Protein AF-A0A626LPG1-F1 (afdb_monomer)

Sequence (66 aa):
QCDVCNVYKSGNIEAYRTALVERYGEAAVLALENNNTPHRWTVEELKEIRLAALADLRALKKLEAA

Foldseek 3Di:
DDCCCCPVCVVVVVVVLVVCCVVPNPVVSVCVVPPPDDDDDDPVNVVVVVVVVVVVVVVVVVVVVD

Nearest PDB structures (foldseek):
  1vfc-assembly1_A  TM=3.750E-01  e=7.908E+00  Homo sapiens
  7nsb-assembly1_g  TM=3.556E-01  e=9.682E+00  Saccharomyces cerevisiae S288C

Secondary structure (DSSP, 8-state):
--HIIIIISGGGHHHHHHHHHHHH-HHHHHHHHH--------HHHHHHHHHHHHHHHHHHHHHHT-

Organism: Salmonella typhimurium (NCBI:txid90371)

InterPro domains:
  IPR008713 Bacteriophage lambda NinG [PF05766] (1-62)

pLDDT: mean 93.72, std 6.2, range [66.5, 98.5]

Radius of gyration: 17.75 Å; Cα contacts (8 Å, |Δi|>4): 16; chains: 1; bounding box: 43×34×29 Å

Mean predicted aligned error: 5.84 Å

Structure (mmCIF, N/CA/C/O backbone):
data_AF-A0A626LPG1-F1
#
_entry.id   AF-A0A626LPG1-F1
#
loop_
_atom_site.group_PDB
_atom_site.id
_atom_site.type_symbol
_atom_site.label_atom_id
_atom_site.label_alt_id
_atom_site.label_comp_id
_atom_site.label_asym_id
_atom_site.label_entity_id
_atom_site.label_seq_id
_atom_site.pdbx_PDB_ins_code
_atom_site.Cartn_x
_atom_site.Cartn_y
_atom_site.Cartn_z
_atom_site.occupancy
_atom_site.B_iso_or_equiv
_atom_site.auth_seq_id
_atom_site.auth_comp_id
_atom_site.auth_asym_id
_atom_site.auth_atom_id
_atom_site.pdbx_PDB_model_num
ATOM 1 N N . GLN A 1 1 ? 8.158 -13.933 3.847 1.00 66.50 1 GLN A N 1
ATOM 2 C CA . GLN A 1 1 ? 8.870 -13.902 2.550 1.00 66.50 1 GLN A CA 1
ATOM 3 C C . GLN A 1 1 ? 10.252 -14.522 2.777 1.00 66.50 1 GLN A C 1
ATOM 5 O O . GLN A 1 1 ? 10.851 -14.187 3.792 1.00 66.50 1 GLN A O 1
ATOM 10 N N . CYS A 1 2 ? 10.684 -15.499 1.966 1.00 88.38 2 CYS A N 1
ATOM 11 C CA . CYS A 1 2 ? 11.925 -16.273 2.181 1.00 88.38 2 CYS A CA 1
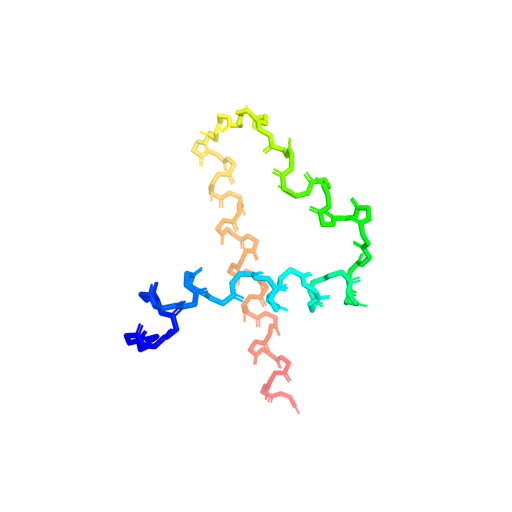ATOM 12 C C . CYS A 1 2 ? 13.143 -15.654 1.472 1.00 88.38 2 CYS A C 1
ATOM 14 O O . CYS A 1 2 ? 12.999 -14.715 0.690 1.00 88.38 2 CYS A O 1
ATOM 16 N N . ASP A 1 3 ? 14.332 -16.201 1.728 1.00 88.94 3 ASP A N 1
ATOM 17 C CA . ASP A 1 3 ? 15.597 -15.807 1.097 1.00 88.94 3 ASP A CA 1
ATOM 18 C C . ASP A 1 3 ? 15.545 -15.952 -0.432 1.00 88.94 3 ASP A C 1
ATOM 20 O O . ASP A 1 3 ? 15.885 -15.011 -1.142 1.00 88.94 3 ASP A O 1
ATOM 24 N N . VAL A 1 4 ? 15.011 -17.067 -0.945 1.00 88.19 4 VAL A N 1
ATOM 25 C CA . VAL A 1 4 ? 14.831 -17.308 -2.387 1.00 88.19 4 VAL A CA 1
ATOM 26 C C . VAL A 1 4 ? 14.060 -16.166 -3.038 1.00 88.19 4 VAL A C 1
ATOM 28 O O . VAL A 1 4 ? 14.456 -15.634 -4.073 1.00 88.19 4 VAL A O 1
ATOM 31 N N . CYS A 1 5 ? 12.957 -15.761 -2.420 1.00 83.62 5 CYS A N 1
ATOM 32 C CA . CYS A 1 5 ? 12.092 -14.747 -2.988 1.00 83.62 5 CYS A CA 1
ATOM 33 C C . CYS A 1 5 ? 12.653 -13.328 -2.815 1.00 83.62 5 CYS A C 1
ATOM 35 O O . CYS A 1 5 ? 12.581 -12.553 -3.761 1.00 83.62 5 CYS A O 1
ATOM 37 N N . ASN A 1 6 ? 13.243 -12.985 -1.667 1.00 83.25 6 ASN A N 1
ATOM 38 C CA . ASN A 1 6 ? 13.743 -11.629 -1.411 1.00 83.25 6 ASN A CA 1
ATOM 39 C C . ASN A 1 6 ? 15.134 -11.363 -2.001 1.00 83.25 6 ASN A C 1
ATOM 41 O O . ASN A 1 6 ? 15.366 -10.278 -2.522 1.00 83.25 6 ASN A O 1
ATOM 45 N N . VAL A 1 7 ? 16.050 -12.330 -1.908 1.00 83.56 7 VAL A N 1
ATOM 46 C CA . VAL A 1 7 ? 17.462 -12.163 -2.289 1.00 83.56 7 VAL A CA 1
ATOM 47 C C . VAL A 1 7 ? 17.675 -12.542 -3.748 1.00 83.56 7 VAL A C 1
ATOM 49 O O . VAL A 1 7 ? 18.242 -11.766 -4.507 1.00 83.56 7 VAL A O 1
ATOM 52 N N . TYR A 1 8 ? 17.199 -13.718 -4.159 1.00 87.31 8 TYR A N 1
ATOM 53 C CA . TYR A 1 8 ? 17.504 -14.247 -5.492 1.00 87.31 8 TYR A CA 1
ATOM 54 C C . TYR A 1 8 ? 16.497 -13.811 -6.557 1.00 87.31 8 TYR A C 1
ATOM 56 O O . TYR A 1 8 ? 16.855 -13.692 -7.724 1.00 87.31 8 TYR A O 1
ATOM 64 N N . LYS A 1 9 ? 15.240 -13.566 -6.165 1.00 88.25 9 LYS A N 1
ATOM 65 C CA . LYS A 1 9 ? 14.177 -13.104 -7.073 1.00 88.25 9 LYS A CA 1
ATOM 66 C C . LYS A 1 9 ? 13.822 -11.629 -6.907 1.00 88.25 9 LYS A C 1
ATOM 68 O O . LYS A 1 9 ? 12.850 -11.187 -7.514 1.00 88.25 9 LYS A O 1
ATOM 73 N N . SER A 1 10 ? 14.539 -10.878 -6.069 1.00 86.50 10 SER A N 1
ATOM 74 C CA . SER A 1 10 ? 14.272 -9.448 -5.836 1.00 86.50 10 SER A CA 1
ATOM 75 C C . SER A 1 10 ? 12.807 -9.159 -5.472 1.00 86.50 10 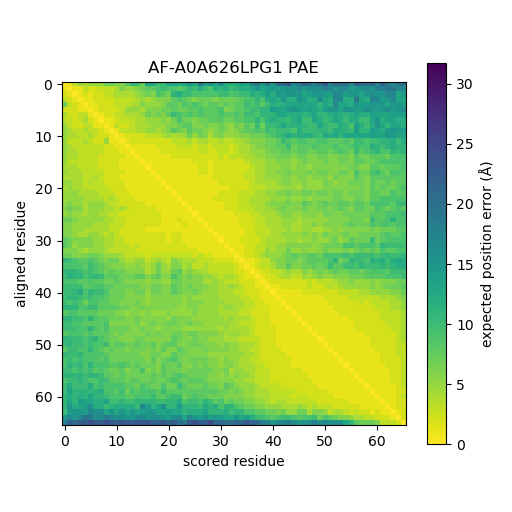SER A C 1
ATOM 77 O O . SER A 1 10 ? 12.147 -8.309 -6.065 1.00 86.50 10 SER A O 1
ATOM 79 N N . GLY A 1 11 ? 12.245 -9.944 -4.552 1.00 86.38 11 GLY A N 1
ATOM 80 C CA . GLY A 1 11 ? 10.828 -9.887 -4.179 1.00 86.38 11 GLY A CA 1
ATOM 81 C C . GLY A 1 11 ? 9.870 -10.520 -5.197 1.00 86.38 11 GLY A C 1
ATOM 82 O O . GLY A 1 11 ? 8.659 -10.412 -5.030 1.00 86.38 11 GLY A O 1
ATOM 83 N N . ASN A 1 12 ? 10.389 -11.203 -6.224 1.00 91.56 12 ASN A N 1
ATOM 84 C CA 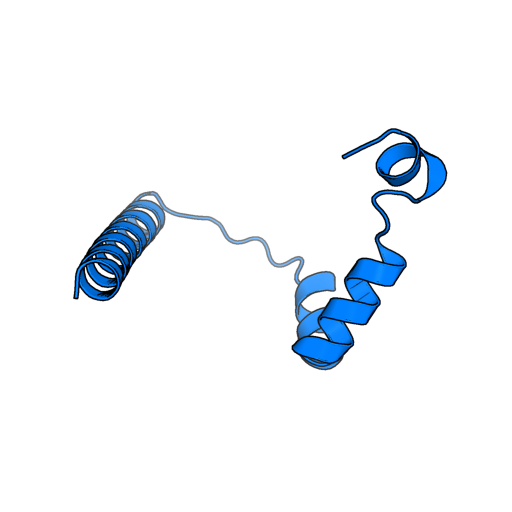. ASN A 1 12 ? 9.644 -11.769 -7.355 1.00 91.56 12 ASN A CA 1
ATOM 85 C C . ASN A 1 12 ? 8.839 -10.712 -8.138 1.00 91.56 12 ASN A C 1
ATOM 87 O O . ASN A 1 12 ? 7.697 -10.948 -8.541 1.00 91.56 12 ASN A O 1
ATOM 91 N N . ILE A 1 13 ? 9.437 -9.532 -8.318 1.00 90.00 13 ILE A N 1
ATOM 92 C CA . ILE A 1 13 ? 8.761 -8.337 -8.837 1.00 90.00 13 ILE A CA 1
ATOM 93 C C . ILE A 1 13 ? 8.234 -8.498 -10.271 1.00 90.00 13 ILE A C 1
ATOM 95 O O . ILE A 1 13 ? 7.156 -8.001 -10.577 1.00 90.00 13 ILE A O 1
ATOM 99 N N . GLU A 1 14 ? 8.927 -9.244 -11.134 1.00 90.75 14 GLU A N 1
ATOM 100 C CA . GLU A 1 14 ? 8.515 -9.456 -12.532 1.00 90.75 14 GLU A CA 1
ATOM 101 C C . GLU A 1 14 ? 7.198 -10.237 -12.635 1.00 90.75 14 GLU A C 1
ATOM 103 O O . GLU A 1 14 ? 6.259 -9.829 -13.327 1.00 90.75 14 GLU A O 1
ATOM 108 N N . ALA A 1 15 ? 7.101 -11.347 -11.898 1.00 93.38 15 ALA A N 1
ATOM 109 C CA . ALA A 1 15 ? 5.885 -12.149 -11.853 1.00 93.38 15 ALA A CA 1
ATOM 110 C C . ALA A 1 15 ? 4.741 -11.372 -11.188 1.00 93.38 15 ALA A C 1
ATOM 112 O O . ALA A 1 15 ? 3.594 -11.460 -11.624 1.00 93.38 15 ALA A O 1
ATOM 113 N N . TYR A 1 16 ? 5.056 -10.574 -10.163 1.00 93.00 16 TYR A N 1
ATOM 114 C CA . TYR A 1 16 ? 4.080 -9.709 -9.511 1.00 93.00 16 TYR A CA 1
ATOM 115 C C . TYR A 1 16 ? 3.521 -8.653 -10.475 1.00 93.00 16 TYR A C 1
ATOM 117 O O . TYR A 1 16 ? 2.303 -8.522 -10.591 1.00 93.00 16 TYR A O 1
ATOM 125 N N . ARG A 1 17 ? 4.385 -7.964 -11.233 1.00 95.62 17 ARG A N 1
ATOM 126 C CA . ARG A 1 17 ? 3.965 -7.001 -12.260 1.00 95.62 17 ARG A CA 1
ATOM 127 C C . ARG A 1 17 ? 3.086 -7.662 -13.320 1.00 95.62 17 ARG A C 1
ATOM 129 O O . ARG A 1 17 ? 2.031 -7.128 -13.644 1.00 95.62 17 ARG A O 1
ATOM 136 N N . THR A 1 18 ? 3.479 -8.837 -13.814 1.00 97.12 18 THR A N 1
ATOM 137 C CA . THR A 1 18 ? 2.707 -9.591 -14.820 1.00 97.12 18 THR A CA 1
ATOM 138 C C . THR A 1 18 ? 1.288 -9.888 -14.330 1.00 97.12 18 THR A C 1
ATOM 140 O O . THR A 1 18 ? 0.321 -9.613 -15.038 1.00 97.12 18 THR A O 1
ATOM 143 N N . ALA A 1 19 ? 1.146 -10.357 -13.087 1.00 97.00 19 ALA A N 1
ATOM 144 C CA . ALA A 1 19 ? -0.161 -10.622 -12.488 1.00 97.00 19 ALA A CA 1
ATOM 145 C C . ALA A 1 19 ? -1.002 -9.344 -12.290 1.00 97.00 19 ALA A C 1
ATOM 147 O O . ALA A 1 19 ? -2.225 -9.377 -12.431 1.00 97.00 19 ALA A O 1
ATOM 148 N N . LEU A 1 20 ? -0.374 -8.202 -11.979 1.00 97.12 20 LEU A N 1
ATOM 149 C CA . LEU A 1 20 ? -1.076 -6.916 -11.901 1.00 97.12 20 LEU A CA 1
ATOM 150 C C . LEU A 1 20 ? -1.597 -6.469 -13.270 1.00 97.12 20 LEU A C 1
ATOM 152 O O . LEU A 1 20 ? -2.729 -5.999 -13.354 1.00 97.12 20 LEU A O 1
ATOM 156 N N . VAL A 1 21 ? -0.805 -6.638 -14.332 1.00 97.88 21 VAL A N 1
ATOM 157 C CA . VAL A 1 21 ? -1.213 -6.307 -15.706 1.00 97.88 21 VAL A CA 1
ATOM 158 C C . VAL A 1 21 ? -2.377 -7.189 -16.148 1.00 97.88 21 VAL A C 1
ATOM 160 O O . VAL A 1 21 ? -3.348 -6.675 -16.694 1.00 97.88 21 VAL A O 1
ATOM 163 N N . GLU A 1 22 ? -2.327 -8.491 -15.867 1.00 98.12 22 GLU A N 1
ATOM 164 C CA . GLU A 1 22 ? -3.421 -9.418 -16.180 1.00 98.12 22 GLU A CA 1
ATOM 165 C C . GLU A 1 22 ? -4.726 -9.024 -15.471 1.00 98.12 22 GLU A C 1
ATOM 167 O O . GLU A 1 22 ? -5.805 -9.078 -16.059 1.00 98.12 22 GLU A O 1
ATOM 172 N N . ARG A 1 23 ? -4.634 -8.582 -14.211 1.00 97.88 23 ARG A N 1
ATOM 173 C CA . ARG A 1 23 ? -5.806 -8.263 -13.388 1.00 97.88 23 ARG A CA 1
ATOM 174 C C . ARG A 1 23 ? -6.373 -6.860 -13.610 1.00 97.88 23 ARG A C 1
ATOM 176 O O . ARG A 1 23 ? -7.585 -6.680 -13.514 1.00 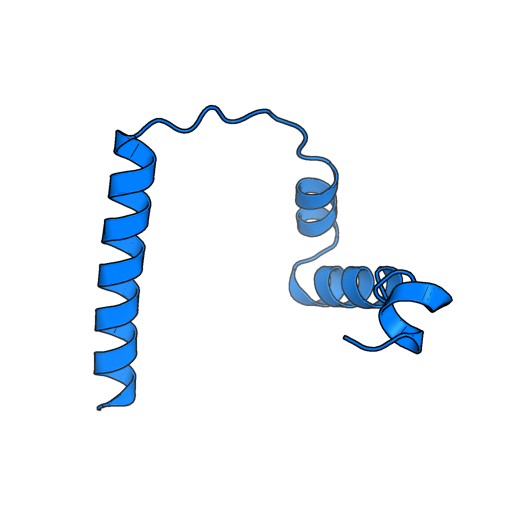97.88 23 ARG A O 1
ATOM 183 N N . TYR A 1 24 ? -5.514 -5.867 -13.834 1.00 97.00 24 TYR A N 1
ATOM 184 C CA . TYR A 1 24 ? -5.878 -4.443 -13.830 1.00 97.00 24 TYR A CA 1
ATOM 185 C C . TYR A 1 24 ? -5.562 -3.719 -15.147 1.00 97.00 24 TYR A C 1
ATOM 187 O O . TYR A 1 24 ? -5.992 -2.581 -15.334 1.00 97.00 24 TYR A O 1
ATOM 195 N N . GLY A 1 25 ? -4.853 -4.370 -16.071 1.00 97.94 25 GLY A N 1
ATOM 196 C CA . GLY A 1 25 ? -4.436 -3.811 -17.354 1.00 97.94 25 GLY A CA 1
ATOM 197 C C . GLY A 1 25 ? -3.133 -3.008 -17.285 1.00 97.94 25 GLY A C 1
ATOM 198 O O . GLY A 1 25 ? -2.810 -2.372 -16.282 1.00 97.94 25 GLY A O 1
ATOM 199 N N . GLU A 1 26 ? -2.396 -2.994 -18.400 1.00 97.50 26 GLU A N 1
ATOM 200 C CA . GLU A 1 26 ? -1.080 -2.341 -18.518 1.00 97.50 26 GLU A CA 1
ATOM 201 C C . GLU A 1 26 ? -1.137 -0.845 -18.183 1.00 97.50 26 GLU A C 1
ATOM 203 O O . GLU A 1 26 ? -0.283 -0.336 -17.465 1.00 97.50 26 GLU A O 1
ATOM 208 N N . ALA A 1 27 ? -2.169 -0.135 -18.654 1.00 97.44 27 ALA A N 1
ATOM 209 C CA . ALA A 1 27 ? -2.296 1.307 -18.447 1.00 97.44 27 ALA A CA 1
ATOM 210 C C . ALA A 1 27 ? -2.397 1.685 -16.958 1.00 97.44 27 ALA A C 1
ATOM 212 O O . ALA A 1 27 ? -1.783 2.661 -16.526 1.00 97.44 27 ALA A O 1
ATOM 213 N N . ALA A 1 28 ? -3.137 0.903 -16.166 1.00 96.62 28 ALA A N 1
ATOM 214 C CA . ALA A 1 28 ? -3.269 1.131 -14.730 1.00 96.62 28 ALA A CA 1
ATOM 215 C C . ALA A 1 28 ? -1.950 0.850 -13.997 1.00 96.62 28 ALA A C 1
ATOM 217 O O . ALA A 1 28 ? -1.548 1.622 -13.126 1.00 96.62 28 ALA A O 1
ATOM 218 N N . VAL A 1 29 ? -1.254 -0.223 -14.383 1.00 97.00 29 VAL A N 1
ATOM 219 C CA . VAL A 1 29 ? 0.051 -0.582 -13.811 1.00 97.00 29 VAL A CA 1
ATOM 220 C C . VAL A 1 29 ? 1.099 0.479 -14.136 1.00 97.00 29 VAL A C 1
ATOM 222 O O . VAL A 1 29 ? 1.780 0.951 -13.232 1.00 97.00 29 VAL A O 1
ATOM 225 N N . LEU A 1 30 ? 1.168 0.942 -15.384 1.00 96.50 30 LEU A N 1
ATOM 226 C CA . LEU A 1 30 ? 2.103 1.989 -15.791 1.00 96.50 30 LEU A CA 1
ATOM 227 C C . LEU A 1 30 ? 1.845 3.309 -15.049 1.00 96.50 30 LEU A C 1
ATOM 229 O O . LEU A 1 30 ? 2.794 3.986 -14.654 1.00 96.50 30 LEU A O 1
ATOM 233 N N . ALA A 1 31 ? 0.576 3.669 -14.833 1.00 95.62 31 ALA A N 1
ATOM 234 C CA . ALA A 1 31 ? 0.217 4.848 -14.051 1.00 95.62 31 ALA A CA 1
ATOM 235 C C . ALA A 1 31 ? 0.669 4.723 -12.587 1.00 95.62 31 ALA A C 1
ATOM 237 O O . ALA A 1 31 ? 1.192 5.686 -12.033 1.00 95.62 31 ALA A O 1
ATOM 238 N N . LEU A 1 32 ? 0.517 3.544 -11.975 1.00 93.31 32 LEU A N 1
ATOM 239 C CA . LEU A 1 32 ? 0.998 3.270 -10.617 1.00 93.31 32 LEU A CA 1
ATOM 240 C C . LEU A 1 32 ? 2.527 3.345 -10.522 1.00 93.31 32 LEU A C 1
ATOM 242 O O . LEU A 1 32 ? 3.049 3.977 -9.610 1.00 93.31 32 LEU A O 1
ATOM 246 N N . GLU A 1 33 ? 3.237 2.735 -11.471 1.00 93.75 33 GLU A N 1
ATOM 247 C CA . GLU A 1 33 ? 4.705 2.678 -11.486 1.00 93.75 33 GLU A CA 1
ATOM 248 C C . GLU A 1 33 ? 5.355 4.048 -11.736 1.00 93.75 33 GLU A C 1
ATOM 250 O O . GLU A 1 33 ? 6.465 4.296 -11.268 1.00 93.75 33 GLU A O 1
ATOM 255 N N . ASN A 1 34 ? 4.672 4.953 -12.447 1.00 94.56 34 ASN A N 1
ATOM 256 C CA . ASN A 1 34 ? 5.220 6.257 -12.833 1.00 94.56 34 ASN A CA 1
ATOM 257 C C . ASN A 1 34 ? 4.633 7.450 -12.064 1.00 94.56 34 ASN A C 1
ATOM 259 O O . ASN A 1 34 ? 5.016 8.595 -12.329 1.00 94.56 34 ASN A O 1
ATOM 263 N N . ASN A 1 35 ? 3.727 7.232 -11.108 1.00 91.25 35 ASN A N 1
ATOM 264 C CA . ASN A 1 35 ? 3.172 8.325 -10.315 1.00 91.25 35 ASN A CA 1
ATOM 265 C C . ASN A 1 35 ? 4.141 8.759 -9.205 1.00 91.25 35 ASN A C 1
ATOM 267 O O . ASN A 1 35 ? 4.061 8.311 -8.066 1.00 91.25 35 ASN A O 1
ATOM 271 N N . ASN A 1 36 ? 5.026 9.694 -9.545 1.00 89.56 36 ASN A N 1
ATOM 272 C CA . ASN A 1 36 ? 5.975 10.315 -8.616 1.00 89.56 36 ASN A CA 1
ATOM 273 C C . AS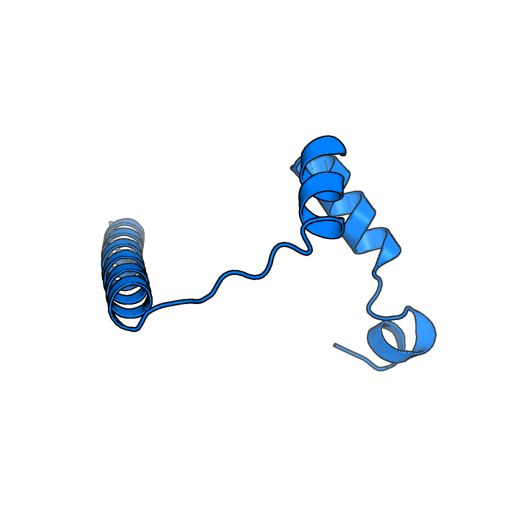N A 1 36 ? 5.463 11.647 -8.043 1.00 89.56 36 ASN A C 1
ATOM 275 O O . ASN A 1 36 ? 6.248 12.471 -7.570 1.00 89.56 36 ASN A O 1
ATOM 279 N N . THR A 1 37 ? 4.154 11.898 -8.119 1.00 92.19 37 THR A N 1
ATOM 280 C CA . THR A 1 37 ? 3.574 13.172 -7.688 1.00 92.19 37 THR A CA 1
ATOM 281 C C . THR A 1 37 ? 3.559 13.242 -6.159 1.00 92.19 37 THR A C 1
ATOM 283 O O . THR A 1 37 ? 2.882 12.429 -5.525 1.00 92.19 37 THR A O 1
ATOM 286 N N . PRO A 1 38 ? 4.272 14.189 -5.521 1.00 91.81 38 PRO A N 1
ATOM 287 C CA . PRO A 1 38 ? 4.271 14.281 -4.070 1.00 91.81 38 PRO A CA 1
ATOM 288 C C . PRO A 1 38 ? 2.902 14.757 -3.581 1.00 91.81 38 PRO A C 1
ATOM 290 O O . PRO A 1 38 ? 2.435 15.830 -3.961 1.00 91.81 38 PRO A O 1
ATOM 293 N N . HIS A 1 39 ? 2.281 13.983 -2.695 1.00 93.56 39 HIS A N 1
ATOM 294 C CA . HIS A 1 39 ? 1.036 14.367 -2.040 1.00 93.56 39 HIS A CA 1
ATOM 295 C C . HIS A 1 39 ? 1.295 14.687 -0.561 1.00 93.56 39 HIS A C 1
ATOM 297 O O . HIS A 1 39 ? 1.779 13.845 0.200 1.00 93.56 39 HIS A O 1
ATOM 303 N N . ARG A 1 40 ? 1.011 15.932 -0.158 1.00 94.81 40 ARG A N 1
ATOM 304 C CA . ARG A 1 40 ? 1.213 16.421 1.213 1.00 94.81 40 ARG A CA 1
ATOM 305 C C . ARG A 1 40 ? -0.051 16.204 2.033 1.00 94.81 40 ARG A C 1
ATOM 307 O O . ARG A 1 40 ? -0.879 17.100 2.126 1.00 94.81 40 ARG A O 1
ATOM 314 N N . TRP A 1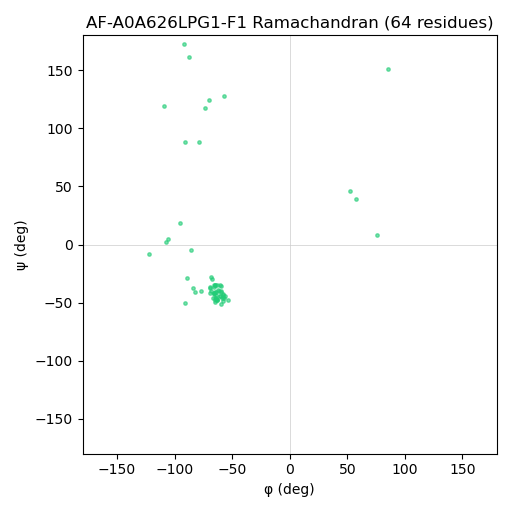 41 ? -0.140 15.030 2.641 1.00 96.44 41 TRP A N 1
ATOM 315 C CA . TRP A 1 41 ? -1.244 14.667 3.521 1.00 96.44 41 TRP A CA 1
ATOM 316 C C . TRP A 1 41 ? -1.396 15.644 4.689 1.00 96.44 41 TRP A C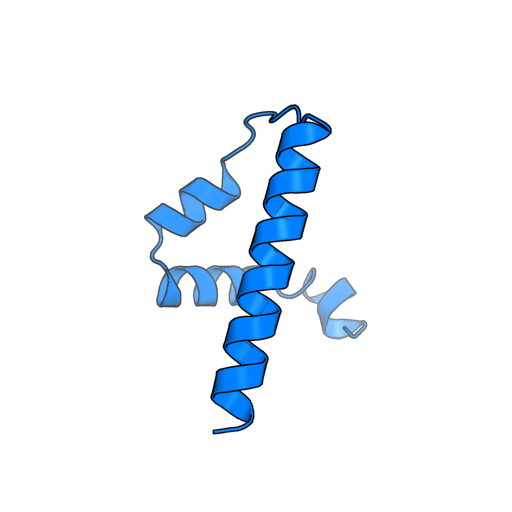 1
ATOM 318 O O . TRP A 1 41 ? -0.447 15.897 5.440 1.00 96.44 41 TRP A O 1
ATOM 328 N N . THR A 1 42 ? -2.609 16.147 4.865 1.00 97.94 42 THR A N 1
ATOM 329 C CA . THR A 1 42 ? -3.037 16.905 6.040 1.00 97.94 42 THR A CA 1
ATOM 330 C C . THR A 1 42 ? -3.555 15.971 7.131 1.00 97.94 42 THR A C 1
ATOM 332 O O . THR A 1 42 ? -3.901 14.811 6.899 1.00 97.94 42 THR A O 1
ATOM 335 N N . VAL A 1 43 ? -3.619 16.472 8.364 1.00 98.12 43 VAL A N 1
ATOM 336 C CA . VAL A 1 43 ? -4.143 15.693 9.494 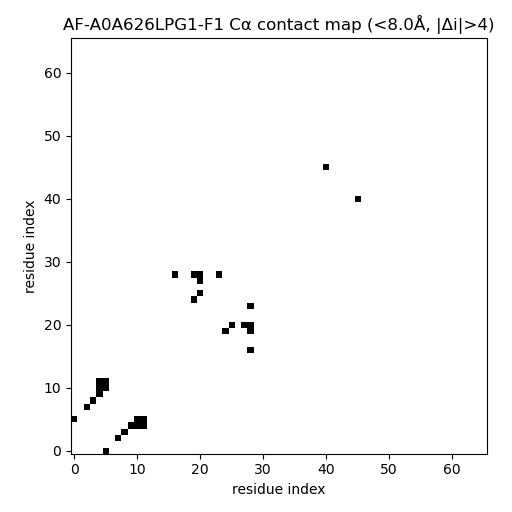1.00 98.12 43 VAL A CA 1
ATOM 337 C C . VAL A 1 43 ? -5.632 15.392 9.301 1.00 98.12 43 VAL A C 1
ATOM 339 O O . VAL A 1 43 ? -6.104 14.323 9.688 1.00 98.12 43 VAL A O 1
ATOM 342 N N . GLU A 1 44 ? -6.369 16.324 8.710 1.00 98.19 44 GLU A N 1
ATOM 343 C CA . GLU A 1 44 ? -7.798 16.235 8.426 1.00 98.19 44 GLU A CA 1
ATOM 344 C C . GLU A 1 44 ? -8.083 15.118 7.416 1.00 98.19 44 GLU A C 1
ATOM 346 O O . GLU A 1 44 ? -8.871 14.224 7.724 1.00 98.19 44 GLU A O 1
ATOM 351 N N . GLU A 1 45 ? -7.356 15.075 6.295 1.00 97.88 45 GLU A N 1
ATOM 352 C CA . GLU A 1 45 ? -7.473 14.000 5.295 1.00 97.88 45 GLU A CA 1
ATOM 353 C C . GLU A 1 45 ? -7.197 12.621 5.909 1.00 97.88 45 GLU A C 1
ATOM 355 O O . GLU A 1 45 ? -7.934 11.658 5.694 1.00 97.88 45 GLU A O 1
ATOM 360 N N . LEU A 1 46 ? -6.160 12.511 6.745 1.00 98.12 46 LEU A N 1
ATOM 361 C CA . LEU A 1 46 ? -5.836 11.247 7.408 1.00 98.12 46 LEU A CA 1
ATOM 362 C C . LEU A 1 46 ? -6.930 10.809 8.397 1.00 98.12 46 LEU A C 1
ATOM 364 O O . LEU A 1 46 ? -7.196 9.610 8.537 1.00 98.12 46 LEU A O 1
ATOM 368 N N . LYS A 1 47 ? -7.586 11.757 9.081 1.00 98.38 47 LYS A N 1
ATOM 369 C CA . LYS A 1 47 ? -8.742 11.461 9.945 1.00 98.38 47 LYS A CA 1
ATOM 370 C C . LYS A 1 47 ? -9.927 10.963 9.122 1.00 98.38 47 LYS A C 1
ATOM 372 O O . LYS A 1 47 ? -10.573 10.004 9.542 1.00 98.38 47 LYS A O 1
ATOM 377 N N . GLU A 1 48 ? -10.192 11.565 7.968 1.00 98.31 48 GLU A N 1
ATOM 378 C CA . GLU A 1 48 ? -11.268 11.141 7.066 1.00 98.31 48 GLU A CA 1
ATOM 379 C C . GLU A 1 48 ? -11.035 9.724 6.536 1.00 98.31 48 GLU A C 1
ATOM 381 O O . GLU A 1 48 ? -11.915 8.872 6.675 1.00 98.31 48 GLU A O 1
ATOM 386 N N . ILE A 1 49 ? -9.824 9.424 6.050 1.00 98.12 49 ILE A N 1
ATOM 387 C CA . ILE A 1 49 ? -9.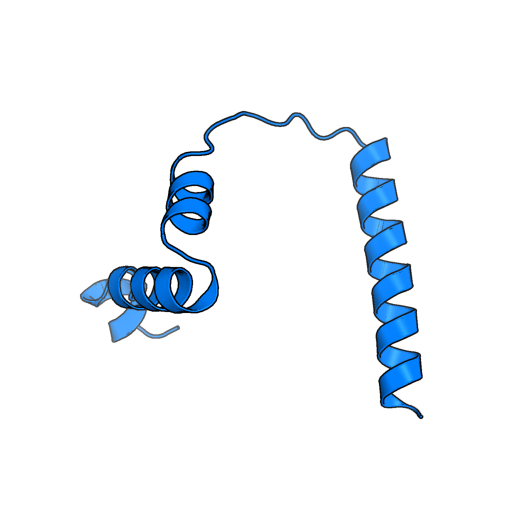439 8.076 5.598 1.00 98.12 49 ILE A CA 1
ATOM 388 C C . ILE A 1 49 ? -9.648 7.050 6.716 1.00 98.12 49 ILE A C 1
ATOM 390 O O . ILE A 1 49 ? -10.207 5.974 6.493 1.00 98.12 49 ILE A O 1
ATOM 394 N N . ARG A 1 50 ? -9.242 7.386 7.947 1.00 98.19 50 ARG A N 1
ATOM 395 C CA . ARG A 1 50 ? -9.440 6.512 9.109 1.00 98.19 50 ARG A CA 1
ATOM 396 C C . ARG A 1 50 ? -10.921 6.242 9.370 1.00 98.19 50 ARG A C 1
ATOM 398 O O . ARG A 1 50 ? -11.283 5.105 9.670 1.00 98.19 50 ARG A O 1
ATOM 405 N N . LEU A 1 51 ? -11.768 7.268 9.314 1.00 98.50 51 LEU A N 1
ATOM 406 C CA . LEU A 1 51 ? -13.203 7.121 9.553 1.00 98.50 51 LEU A CA 1
ATOM 407 C C . LEU A 1 51 ? -13.871 6.271 8.467 1.00 98.50 51 LEU A C 1
ATOM 409 O O . LEU A 1 51 ? -14.652 5.383 8.812 1.00 98.50 51 LEU A O 1
ATOM 413 N N . ALA A 1 52 ? -13.514 6.486 7.198 1.00 98.44 52 ALA A N 1
ATOM 414 C CA . ALA A 1 52 ? -13.996 5.685 6.075 1.00 98.44 52 ALA A CA 1
ATOM 415 C C . ALA A 1 52 ? -13.618 4.204 6.240 1.00 98.44 52 ALA A C 1
ATOM 417 O O . ALA A 1 52 ? -14.497 3.347 6.279 1.00 98.44 52 ALA A O 1
ATOM 418 N N . ALA A 1 53 ? -12.341 3.905 6.499 1.00 98.06 53 ALA A N 1
ATOM 419 C CA . ALA A 1 53 ? -11.878 2.531 6.700 1.00 98.06 53 ALA A CA 1
ATOM 420 C C . ALA A 1 53 ? -12.571 1.829 7.887 1.00 98.06 53 ALA A C 1
ATOM 422 O O . ALA A 1 53 ? -12.850 0.630 7.840 1.00 98.06 53 ALA A O 1
ATOM 423 N N . LEU A 1 54 ? -12.880 2.562 8.966 1.00 98.31 54 LEU A N 1
ATOM 424 C CA . LEU A 1 54 ? -13.642 2.020 10.096 1.00 98.31 54 LEU A CA 1
ATOM 425 C C . LEU A 1 54 ? -15.105 1.735 9.736 1.00 98.31 54 LEU A C 1
ATOM 427 O O . LEU A 1 54 ? -15.674 0.768 10.249 1.00 98.31 54 LEU A O 1
ATOM 431 N N . ALA A 1 55 ? -15.722 2.567 8.896 1.00 98.44 55 ALA A N 1
ATOM 432 C CA . ALA A 1 55 ? -17.071 2.330 8.396 1.00 98.44 55 ALA A CA 1
ATOM 433 C C . ALA A 1 55 ? -17.109 1.088 7.492 1.00 98.44 55 ALA A C 1
ATOM 435 O O . ALA A 1 55 ? -17.937 0.204 7.725 1.00 98.44 55 ALA A O 1
ATOM 436 N N . ASP A 1 56 ? -16.159 0.965 6.564 1.00 97.94 56 ASP A N 1
ATOM 437 C CA . ASP A 1 56 ? -16.030 -0.191 5.671 1.00 97.94 56 ASP A CA 1
ATOM 438 C C . ASP A 1 56 ? -15.811 -1.484 6.459 1.00 97.94 56 ASP A C 1
ATOM 440 O O . ASP A 1 56 ? -16.487 -2.485 6.227 1.00 97.94 56 ASP A O 1
ATOM 444 N N . LEU A 1 57 ? -14.943 -1.454 7.476 1.00 98.06 57 LEU A N 1
ATOM 445 C CA . LEU A 1 57 ? -14.719 -2.603 8.352 1.00 98.06 57 LEU A CA 1
ATOM 446 C C . LEU A 1 57 ? -15.999 -3.035 9.080 1.00 98.06 57 LEU A C 1
ATOM 448 O O . LEU A 1 57 ? -16.259 -4.229 9.229 1.00 98.06 57 LEU A O 1
ATOM 452 N N . ARG A 1 58 ? -16.806 -2.080 9.560 1.00 97.94 58 ARG A N 1
ATOM 453 C CA . ARG A 1 58 ? -18.094 -2.391 10.200 1.00 97.94 58 ARG A CA 1
ATOM 454 C C . ARG A 1 58 ? -19.072 -3.008 9.204 1.00 97.94 58 ARG A C 1
ATOM 456 O O . ARG A 1 58 ? -19.767 -3.953 9.570 1.00 97.94 58 ARG A O 1
ATOM 463 N N . ALA A 1 59 ? -19.117 -2.495 7.975 1.00 97.69 59 ALA A N 1
ATOM 464 C CA . ALA A 1 59 ? -19.959 -3.039 6.917 1.00 97.69 59 ALA A CA 1
ATOM 465 C C . ALA A 1 59 ? -19.547 -4.475 6.558 1.00 97.69 59 ALA A C 1
ATOM 467 O O . ALA A 1 59 ? -20.401 -5.359 6.556 1.00 97.69 59 ALA A O 1
ATOM 468 N N . LEU A 1 60 ? -18.249 -4.729 6.365 1.00 97.81 60 LEU A N 1
ATOM 469 C CA . LEU A 1 60 ? -17.706 -6.064 6.094 1.00 97.81 60 LEU A CA 1
ATOM 470 C C . LEU A 1 60 ? -18.057 -7.060 7.203 1.00 97.81 60 LEU A C 1
ATOM 472 O O . LEU A 1 60 ? -18.612 -8.114 6.919 1.00 97.81 60 LEU A O 1
ATOM 476 N N . LYS A 1 61 ? -17.846 -6.697 8.475 1.00 97.50 61 LYS A N 1
ATOM 477 C CA . LYS A 1 61 ? -18.205 -7.566 9.612 1.00 97.50 61 LYS A CA 1
ATOM 478 C C . LYS A 1 61 ? -19.696 -7.880 9.683 1.00 97.50 61 LYS A C 1
ATOM 480 O O . LYS A 1 61 ? -20.076 -8.965 10.106 1.00 97.50 61 LYS A O 1
ATOM 485 N N . LYS A 1 62 ? -20.549 -6.924 9.306 1.00 96.75 62 LYS A N 1
ATOM 486 C CA . LYS A 1 62 ? -21.997 -7.144 9.256 1.00 96.75 62 LYS A CA 1
ATOM 487 C C . LYS A 1 62 ? -22.377 -8.110 8.132 1.00 96.75 62 LYS A C 1
ATOM 489 O O . LYS A 1 62 ? -23.291 -8.898 8.330 1.00 96.75 62 LYS A O 1
ATOM 494 N N . LEU A 1 63 ? -21.694 -8.040 6.987 1.00 96.75 63 LEU A N 1
ATOM 495 C CA . LEU A 1 63 ? -21.892 -8.966 5.871 1.00 96.75 63 LEU A CA 1
ATOM 496 C C . LEU A 1 63 ? -21.406 -10.382 6.204 1.00 96.75 63 LEU A C 1
ATOM 498 O O . LEU A 1 63 ? -22.084 -11.331 5.852 1.00 96.75 63 LEU A O 1
ATOM 502 N N . GLU A 1 64 ? -20.276 -10.528 6.900 1.00 94.94 64 GLU A N 1
ATOM 503 C CA . GLU A 1 64 ? -19.757 -11.842 7.326 1.00 94.94 64 GLU A CA 1
ATOM 504 C C . GLU A 1 64 ? -20.633 -12.530 8.383 1.00 94.94 64 GLU A C 1
ATOM 506 O O . GLU A 1 64 ? -20.646 -13.754 8.472 1.00 94.94 64 GLU A O 1
ATOM 511 N N . ALA A 1 65 ? -21.325 -11.750 9.217 1.00 87.69 65 ALA A N 1
ATOM 512 C CA . ALA A 1 65 ? -22.193 -12.264 10.273 1.00 87.69 65 ALA A CA 1
ATOM 513 C C . ALA A 1 65 ? -23.629 -12.583 9.806 1.00 87.69 65 ALA A C 1
ATOM 515 O O . ALA A 1 65 ? -24.423 -13.056 10.623 1.00 87.69 65 ALA A O 1
ATOM 516 N N . ALA A 1 66 ? -23.970 -12.272 8.552 1.00 70.50 66 ALA A N 1
ATOM 517 C CA . ALA A 1 66 ? -25.274 -12.523 7.934 1.00 70.50 66 ALA A CA 1
ATOM 518 C C . ALA A 1 66 ? -25.258 -13.832 7.134 1.00 70.50 66 ALA A C 1
ATOM 520 O O . ALA A 1 66 ? -26.293 -14.534 7.173 1.00 70.50 66 ALA A O 1
#

Solvent-accessible surface area (backbone atoms only — not comparable to full-atom values): 4014 Å² total; per-residue (Å²): 137,54,64,66,40,50,69,78,41,61,63,40,49,68,65,51,50,50,54,45,29,75,76,63,34,60,71,54,49,51,50,64,78,64,63,79,74,86,76,86,82,50,73,65,59,54,51,51,53,51,53,51,55,53,51,51,53,52,51,52,55,53,61,76,75,105